Protein AF-A0A9D6ERS8-F1 (afdb_monomer_lite)

Foldseek 3Di:
DDPVVVVVVVVCQLPQALQAEEEAEAPPLCLVVLLVLQVVVVAAEAEQDPPDCSLVVVLVVLVPDDRHHHYYYRYYHCVLVHDPPSLVSCSSRHAYEYSDDDPVVPPPDPPPVRVVVVVSSVVSHPYYDYSVLCVDPPCDSVNVSCVSSVPD

Sequence (152 aa):
MNTYLYQESYKNILENFPHRFTLIGISNSGKSYWARKLEGKGYKYFHLDLEGDGSRSLIQELNKMAEYEKVVIDTTENFLNINSELLSQLQRLTKIILLDIPESIQKGMSYPKLLQKKDAYKKYADITLNYYLLRSKNFSTENFINIISGNF

pLDDT: mean 80.53, std 16.21, range [40.88, 97.94]

Radius of gyration: 16.0 Å; chains: 1; bounding box: 37×37×52 Å

Secondary structure (DSSP, 8-state):
--HHHHHHHHHHHHHS-TTEEEEE-STTSSHHHHHHHHHTTTPEEEEE--STTHHHHHHHHHHHS-TT--EEEEE-TTGGGT-HHHHHHHHHHSEEEEEEPPGGG-TTS-HHHHHHHHHHHHHH-SEEEEHHHHT-TT--HHHHHHHHHT--

Structure (mmCIF, N/CA/C/O backbone):
data_AF-A0A9D6ERS8-F1
#
_entry.id   AF-A0A9D6ERS8-F1
#
loop_
_atom_site.group_PDB
_atom_site.id
_atom_site.type_symbol
_atom_site.label_atom_id
_atom_site.label_alt_id
_atom_site.label_comp_id
_atom_site.label_asym_id
_atom_site.label_entity_id
_atom_site.label_seq_id
_atom_site.pdbx_PDB_ins_code
_atom_site.Cartn_x
_atom_site.Cartn_y
_atom_site.Cartn_z
_atom_site.occupancy
_atom_site.B_iso_or_equiv
_atom_site.auth_seq_id
_atom_site.auth_comp_id
_atom_site.auth_asym_id
_atom_site.auth_atom_id
_atom_site.pdbx_PDB_model_num
ATOM 1 N N . MET A 1 1 ? 5.689 -18.232 33.706 1.00 44.88 1 MET A N 1
ATOM 2 C CA . MET A 1 1 ? 6.017 -17.294 32.610 1.00 44.88 1 MET A CA 1
ATOM 3 C C . MET A 1 1 ? 5.024 -17.575 31.493 1.00 44.88 1 MET A C 1
ATOM 5 O O . MET A 1 1 ? 4.915 -18.719 31.079 1.00 44.88 1 MET A O 1
ATOM 9 N N . ASN A 1 2 ? 4.154 -16.611 31.201 1.00 42.06 2 ASN A N 1
ATOM 10 C CA . ASN A 1 2 ? 2.795 -16.858 30.715 1.00 42.06 2 ASN A CA 1
ATOM 11 C C . ASN A 1 2 ? 2.752 -17.015 29.182 1.00 42.06 2 ASN A C 1
ATOM 13 O O . ASN A 1 2 ? 2.860 -16.033 28.453 1.00 42.06 2 ASN A O 1
ATOM 17 N N . THR A 1 3 ? 2.595 -18.246 28.695 1.00 43.62 3 THR A N 1
ATOM 18 C CA . THR A 1 3 ? 2.484 -18.579 27.263 1.00 43.62 3 THR A CA 1
ATOM 19 C C . THR A 1 3 ? 1.217 -18.018 26.605 1.00 43.62 3 THR A C 1
ATOM 21 O O . THR A 1 3 ? 1.208 -17.824 25.393 1.00 43.62 3 THR A O 1
ATOM 24 N N . TYR A 1 4 ? 0.186 -17.671 27.385 1.00 48.62 4 TYR A N 1
ATOM 25 C CA . TYR A 1 4 ? -1.053 -17.059 26.881 1.00 48.62 4 TYR A CA 1
ATOM 26 C C . TYR A 1 4 ? -0.889 -15.582 26.480 1.00 48.62 4 TYR A C 1
ATOM 28 O O . TYR A 1 4 ? -1.373 -15.184 25.424 1.00 48.62 4 TYR A O 1
ATOM 36 N N . LEU A 1 5 ? -0.115 -14.793 27.239 1.00 49.03 5 LEU A N 1
ATOM 37 C CA . LEU A 1 5 ? 0.197 -13.394 26.883 1.00 49.03 5 LEU A CA 1
ATOM 38 C C . LEU A 1 5 ? 1.028 -13.292 25.594 1.00 49.03 5 LEU A C 1
ATOM 40 O O . LEU A 1 5 ? 0.951 -12.301 24.865 1.00 49.03 5 LEU A O 1
ATOM 44 N N . TYR A 1 6 ? 1.814 -14.331 25.299 1.00 47.66 6 TYR A N 1
ATOM 45 C CA . TYR A 1 6 ? 2.610 -14.395 24.079 1.00 47.66 6 TYR A CA 1
ATOM 46 C C . TYR A 1 6 ? 1.732 -14.630 22.843 1.00 47.66 6 TYR A C 1
ATOM 48 O O . TYR A 1 6 ? 2.029 -14.078 21.801 1.00 47.66 6 TYR A O 1
ATOM 56 N N . GLN A 1 7 ? 0.631 -15.385 22.926 1.00 41.12 7 GLN A N 1
ATOM 57 C CA . GLN A 1 7 ? -0.221 -15.634 21.752 1.00 41.12 7 GLN A CA 1
ATOM 58 C C . GLN A 1 7 ? -1.207 -14.494 21.454 1.00 41.12 7 GLN A C 1
ATOM 60 O O . GLN A 1 7 ? -1.412 -14.172 20.284 1.00 41.12 7 GLN A O 1
ATOM 65 N N . GLU A 1 8 ? -1.771 -13.835 22.472 1.00 48.47 8 GLU A N 1
ATOM 66 C CA . GLU A 1 8 ? -2.661 -12.679 22.262 1.00 48.47 8 GLU A CA 1
ATOM 67 C C . GLU A 1 8 ? -1.943 -11.492 21.610 1.00 48.47 8 GLU A C 1
ATOM 69 O O . GLU A 1 8 ? -2.526 -10.791 20.785 1.00 48.47 8 GLU A O 1
ATOM 74 N N . SER A 1 9 ? -0.665 -11.272 21.923 1.00 49.22 9 SER A N 1
ATOM 75 C CA . SER A 1 9 ? 0.104 -10.162 21.350 1.00 49.22 9 SER A CA 1
ATOM 76 C C . SER A 1 9 ? 0.358 -10.324 19.843 1.00 49.22 9 SER A C 1
ATOM 78 O O . SER A 1 9 ? 0.279 -9.332 19.123 1.00 49.22 9 SER A O 1
ATOM 80 N N . TYR A 1 10 ? 0.562 -11.544 19.326 1.00 46.50 10 TYR A N 1
ATOM 81 C CA . TYR A 1 10 ? 0.677 -11.777 17.873 1.00 46.50 10 TYR A CA 1
ATOM 82 C C . TYR A 1 10 ? -0.670 -11.790 17.148 1.00 46.50 10 TYR A C 1
ATOM 84 O O . TYR A 1 10 ? -0.740 -11.349 16.002 1.00 46.50 10 TYR A O 1
ATOM 92 N N . LYS A 1 11 ? -1.740 -12.259 17.800 1.00 40.88 11 LYS A N 1
ATOM 93 C CA . LYS A 1 11 ? -3.086 -12.248 17.211 1.00 40.88 11 LYS A CA 1
ATOM 94 C C . LYS A 1 11 ? -3.617 -10.819 17.049 1.00 40.88 11 LYS A C 1
ATOM 96 O O . LYS A 1 11 ? -4.102 -10.477 15.980 1.00 40.88 11 LYS A O 1
ATOM 101 N N . ASN A 1 12 ? -3.387 -9.959 18.045 1.00 42.91 12 ASN A N 1
ATOM 102 C CA . ASN A 1 12 ? -3.730 -8.537 17.969 1.00 42.91 12 ASN A CA 1
ATOM 103 C C . ASN A 1 12 ? -2.962 -7.804 16.848 1.00 42.91 12 ASN A C 1
ATOM 105 O O . ASN A 1 12 ? -3.545 -7.008 16.126 1.00 42.91 12 ASN A O 1
ATOM 109 N N . ILE A 1 13 ? -1.677 -8.101 16.613 1.00 46.50 13 ILE A N 1
ATOM 110 C CA . ILE A 1 13 ? -0.898 -7.435 15.544 1.00 46.50 13 ILE A CA 1
ATOM 111 C C . ILE A 1 13 ? -1.436 -7.753 14.135 1.00 46.50 13 ILE A C 1
ATOM 113 O O . ILE A 1 13 ? -1.370 -6.897 13.256 1.00 46.50 13 ILE A O 1
ATOM 117 N N . LEU A 1 14 ? -1.994 -8.949 13.917 1.00 44.31 14 LEU A N 1
ATOM 118 C CA . LEU A 1 14 ? -2.569 -9.348 12.626 1.00 44.31 14 LEU A CA 1
ATOM 119 C C . LEU A 1 14 ? -4.012 -8.853 12.413 1.00 44.31 14 LEU A C 1
ATOM 121 O O . LEU A 1 14 ? -4.477 -8.846 11.273 1.00 44.31 14 LEU A O 1
ATOM 125 N N . GLU A 1 15 ? -4.705 -8.422 13.471 1.00 53.81 15 GLU A N 1
ATOM 126 C CA . GLU A 1 15 ? -6.120 -8.022 13.430 1.00 53.81 15 GLU A CA 1
ATOM 127 C C . GLU A 1 15 ? -6.354 -6.507 13.528 1.00 53.81 15 GLU A C 1
ATOM 129 O O . GLU A 1 15 ? -7.432 -6.053 13.166 1.00 53.81 15 GLU A O 1
ATOM 134 N N . ASN A 1 16 ? -5.361 -5.708 13.933 1.00 53.59 16 ASN A N 1
ATOM 135 C CA . ASN A 1 16 ? -5.618 -4.320 14.336 1.00 53.59 16 ASN A CA 1
ATOM 136 C C . ASN A 1 16 ? -6.103 -3.380 13.218 1.00 53.59 16 ASN A C 1
ATOM 138 O O . ASN A 1 16 ? -6.693 -2.361 13.536 1.00 53.59 16 ASN A O 1
ATOM 142 N N . PHE A 1 17 ? -5.873 -3.655 11.924 1.00 60.00 17 PHE A N 1
ATOM 143 C CA . PHE A 1 17 ? -6.364 -2.785 10.836 1.00 60.00 17 PHE A CA 1
ATOM 144 C C . PHE A 1 17 ? -6.540 -3.538 9.499 1.00 60.00 17 PHE A C 1
ATOM 146 O O . PHE A 1 17 ? -5.808 -3.270 8.538 1.00 60.00 17 PHE A O 1
ATOM 153 N N . PRO A 1 18 ? -7.526 -4.447 9.354 1.00 68.06 18 PRO A N 1
ATOM 154 C CA . PRO A 1 18 ? -7.700 -5.278 8.148 1.00 68.06 18 PRO A CA 1
ATOM 155 C C . PRO A 1 18 ? -8.013 -4.469 6.876 1.00 68.06 18 PRO A C 1
ATOM 157 O O . PRO A 1 18 ? -8.099 -5.013 5.769 1.00 68.06 18 PRO A O 1
ATOM 160 N N . HIS A 1 19 ? -8.225 -3.164 7.028 1.00 84.25 19 HIS A N 1
ATOM 161 C CA . HIS A 1 19 ? -8.656 -2.258 5.979 1.00 84.25 19 HIS A CA 1
ATOM 162 C C . HIS A 1 19 ? -7.707 -1.080 5.748 1.00 84.25 19 HIS A C 1
ATOM 164 O O . HIS A 1 19 ? -8.047 -0.185 4.976 1.00 84.25 19 HIS A O 1
ATOM 170 N N . ARG A 1 20 ? -6.526 -1.064 6.377 1.00 93.56 20 ARG A N 1
ATOM 171 C CA . ARG A 1 20 ? -5.520 -0.021 6.147 1.00 93.56 20 ARG A CA 1
ATOM 172 C C . ARG A 1 20 ? -4.313 -0.608 5.438 1.00 93.56 20 ARG A C 1
ATOM 174 O O . ARG A 1 20 ? -3.650 -1.496 5.967 1.00 93.56 20 ARG A O 1
ATOM 181 N N . PHE A 1 21 ? -4.017 -0.098 4.249 1.00 95.19 21 PHE A N 1
ATOM 182 C CA . PHE A 1 21 ? -2.983 -0.642 3.377 1.00 95.19 21 PHE A CA 1
ATOM 183 C C . PHE A 1 21 ? -1.929 0.401 3.035 1.00 95.19 21 PHE A C 1
ATOM 185 O O . PHE A 1 21 ? -2.268 1.509 2.629 1.00 95.19 21 PHE A O 1
ATOM 192 N N . THR A 1 22 ? -0.658 0.018 3.111 1.00 94.25 22 THR A N 1
ATOM 193 C CA . THR A 1 22 ? 0.449 0.797 2.544 1.00 94.25 22 THR A CA 1
ATOM 194 C C . THR A 1 22 ? 0.953 0.099 1.291 1.00 94.25 22 THR A C 1
ATOM 196 O O . THR A 1 22 ? 1.405 -1.041 1.363 1.00 94.25 22 THR A O 1
ATOM 199 N N . LEU A 1 23 ? 0.894 0.767 0.137 1.00 94.38 23 LEU A N 1
ATOM 200 C CA . LEU A 1 23 ? 1.414 0.230 -1.119 1.00 94.38 23 LEU A CA 1
ATOM 201 C C . LEU A 1 23 ? 2.867 0.659 -1.301 1.00 94.38 23 LEU A C 1
ATOM 203 O O . LEU A 1 23 ? 3.146 1.844 -1.445 1.00 94.38 23 LEU A O 1
ATOM 207 N N . ILE A 1 24 ? 3.777 -0.313 -1.356 1.00 91.25 24 ILE A N 1
ATOM 208 C CA . ILE A 1 24 ? 5.209 -0.101 -1.592 1.00 91.25 24 ILE A CA 1
ATOM 209 C C . ILE A 1 24 ? 5.668 -0.782 -2.884 1.00 91.25 24 ILE A C 1
ATOM 211 O O . ILE A 1 24 ? 5.007 -1.658 -3.447 1.00 91.25 24 ILE A O 1
ATOM 215 N N . GLY A 1 25 ? 6.822 -0.355 -3.385 1.00 87.50 25 GLY A N 1
ATOM 216 C CA . GLY A 1 25 ? 7.427 -0.879 -4.603 1.00 87.50 25 GLY A CA 1
ATOM 217 C C . GLY A 1 25 ? 8.010 0.225 -5.472 1.00 87.50 25 GLY A C 1
ATOM 218 O O . GLY A 1 25 ? 7.783 1.416 -5.261 1.00 87.50 25 GLY A O 1
ATOM 219 N N . ILE A 1 26 ? 8.765 -0.176 -6.482 1.00 86.25 26 ILE A N 1
ATOM 220 C CA . ILE A 1 26 ? 9.447 0.749 -7.392 1.00 86.25 26 ILE A CA 1
ATOM 221 C C . ILE A 1 26 ? 8.469 1.491 -8.318 1.00 86.25 26 ILE A C 1
ATOM 223 O O . ILE A 1 26 ? 7.285 1.143 -8.397 1.00 86.25 26 ILE A O 1
ATOM 227 N N . SER A 1 27 ? 8.931 2.532 -9.016 1.00 83.25 27 SER A N 1
ATOM 228 C CA . SER A 1 27 ? 8.114 3.194 -10.039 1.00 83.25 27 SER A CA 1
ATOM 229 C C . SER A 1 27 ? 7.593 2.200 -11.092 1.00 83.25 27 SER A C 1
ATOM 231 O O . SER A 1 27 ? 8.203 1.165 -11.353 1.00 83.25 27 SER A O 1
ATOM 233 N N . ASN A 1 28 ? 6.425 2.499 -11.672 1.00 85.31 28 ASN A N 1
ATOM 234 C CA . ASN A 1 28 ? 5.703 1.663 -12.645 1.00 85.31 28 ASN A CA 1
ATOM 235 C C . ASN A 1 28 ? 5.128 0.324 -12.113 1.00 85.31 28 ASN A C 1
ATOM 237 O O . ASN A 1 28 ? 4.568 -0.462 -12.884 1.00 85.31 28 ASN A O 1
ATOM 241 N N . SER A 1 29 ? 5.184 0.063 -10.799 1.00 88.50 29 SER A N 1
ATOM 242 C CA . SER A 1 29 ? 4.602 -1.159 -10.208 1.00 88.50 29 SER A CA 1
ATOM 243 C C . SER A 1 29 ? 3.076 -1.128 -10.102 1.00 88.50 29 SER A C 1
ATOM 245 O O . SER A 1 29 ? 2.449 -2.158 -9.874 1.00 88.50 29 SER A O 1
ATOM 247 N N . GLY A 1 30 ? 2.472 0.046 -10.308 1.00 92.25 30 GLY A N 1
ATOM 248 C CA . GLY A 1 30 ? 1.024 0.238 -10.276 1.00 92.25 30 GLY A CA 1
ATOM 249 C C . GLY A 1 30 ? 0.463 0.691 -8.927 1.00 92.25 30 GLY A C 1
ATOM 250 O O . GLY A 1 30 ? -0.748 0.624 -8.759 1.00 92.25 30 GLY A O 1
ATOM 251 N N . LYS A 1 31 ? 1.291 1.172 -7.984 1.00 93.81 31 LYS A N 1
ATOM 252 C CA . LYS A 1 31 ? 0.832 1.645 -6.657 1.00 93.81 31 LYS A CA 1
ATOM 253 C C . LYS A 1 31 ? -0.284 2.680 -6.769 1.00 93.81 31 LYS A C 1
ATOM 255 O O . LYS A 1 31 ? -1.407 2.390 -6.376 1.00 93.81 31 LYS A O 1
ATOM 260 N N . SER A 1 32 ? -0.021 3.805 -7.432 1.00 95.31 32 SER A N 1
ATOM 261 C CA . SER A 1 32 ? -1.016 4.864 -7.619 1.00 95.31 32 SER A CA 1
ATOM 262 C C . SER A 1 32 ? -2.257 4.384 -8.372 1.00 95.31 32 SER A C 1
ATOM 264 O O . SER A 1 32 ? -3.367 4.789 -8.045 1.00 95.31 32 SER A O 1
ATOM 266 N N . TYR A 1 33 ? -2.107 3.467 -9.336 1.00 96.50 33 TYR A N 1
ATOM 267 C CA . TYR A 1 33 ? -3.251 2.860 -10.025 1.00 96.50 33 TYR A CA 1
ATOM 268 C C . TYR A 1 33 ? -4.160 2.106 -9.042 1.00 96.50 33 TYR A C 1
ATOM 270 O O . TYR A 1 33 ? -5.365 2.354 -8.996 1.00 96.50 33 TYR A O 1
ATOM 278 N N . TRP A 1 34 ? -3.590 1.217 -8.228 1.00 97.50 34 TRP A N 1
ATOM 279 C CA . TRP A 1 34 ? -4.354 0.427 -7.263 1.00 97.50 34 TRP A CA 1
ATOM 280 C C . TRP A 1 34 ? -4.873 1.261 -6.095 1.00 97.50 34 TRP A C 1
ATOM 282 O O . TRP A 1 34 ? -5.997 1.038 -5.653 1.00 97.50 34 TRP A O 1
ATOM 292 N N . ALA A 1 35 ? -4.125 2.273 -5.658 1.00 97.44 35 ALA A N 1
ATOM 293 C CA . ALA A 1 35 ? -4.579 3.217 -4.648 1.00 97.44 35 ALA A CA 1
ATOM 294 C C . ALA A 1 35 ? -5.821 3.990 -5.108 1.00 97.44 35 ALA A C 1
ATOM 296 O O . ALA A 1 35 ? -6.794 4.076 -4.366 1.00 97.44 35 ALA A O 1
ATOM 297 N N . ARG A 1 36 ? -5.852 4.454 -6.365 1.00 97.94 36 ARG A N 1
ATOM 298 C CA . ARG A 1 36 ? -7.044 5.095 -6.948 1.00 97.94 36 ARG A CA 1
ATOM 299 C C . ARG A 1 36 ? -8.212 4.126 -7.132 1.00 97.94 36 ARG A C 1
ATOM 301 O O . ARG A 1 36 ? -9.366 4.509 -6.956 1.00 97.94 36 ARG A O 1
ATOM 308 N N . LYS A 1 37 ? -7.948 2.855 -7.452 1.00 97.62 37 LYS A N 1
ATOM 309 C CA . LYS A 1 37 ? -9.001 1.825 -7.482 1.00 97.62 37 LYS A CA 1
ATOM 310 C C . LYS A 1 37 ? -9.603 1.581 -6.097 1.00 97.62 37 LYS A C 1
ATOM 312 O O . LYS A 1 37 ? -10.820 1.457 -6.000 1.00 97.62 37 LYS A O 1
ATOM 317 N N . LEU A 1 38 ? -8.780 1.548 -5.049 1.00 97.19 38 LEU A N 1
ATOM 318 C CA . LEU A 1 38 ? -9.235 1.451 -3.661 1.00 97.19 38 LEU A CA 1
ATOM 319 C C . LEU A 1 38 ? -10.002 2.706 -3.228 1.00 97.19 38 LEU A C 1
ATOM 321 O O . LEU A 1 38 ? -11.062 2.585 -2.620 1.00 97.19 38 LEU A O 1
ATOM 325 N N . GLU A 1 39 ? -9.538 3.897 -3.604 1.00 97.56 39 GLU A N 1
ATOM 326 C CA . GLU A 1 39 ? -10.263 5.153 -3.372 1.00 97.56 39 GLU A CA 1
ATOM 327 C C . GLU A 1 39 ? -11.684 5.093 -3.954 1.00 97.56 39 GLU A C 1
ATOM 329 O O . GLU A 1 39 ? -12.660 5.337 -3.248 1.00 97.56 39 GLU A O 1
ATOM 334 N N . GLY A 1 40 ? -11.828 4.614 -5.196 1.00 96.94 40 GLY A N 1
ATOM 335 C CA . GLY A 1 40 ? -13.133 4.369 -5.823 1.00 96.94 40 GLY A CA 1
ATOM 336 C C . GLY A 1 40 ? -14.007 3.308 -5.130 1.00 96.94 40 GLY A C 1
ATOM 337 O O . GLY A 1 40 ? -15.185 3.180 -5.456 1.00 96.94 40 GLY A O 1
ATOM 338 N N . LYS A 1 41 ? -13.459 2.544 -4.177 1.00 95.75 41 LYS A N 1
ATOM 339 C CA . LYS A 1 41 ? -14.174 1.585 -3.315 1.00 95.75 41 LYS A CA 1
ATOM 340 C C . LYS A 1 41 ? -14.391 2.103 -1.887 1.00 95.75 41 LYS A C 1
ATOM 342 O O . LYS A 1 41 ? -14.777 1.329 -1.009 1.00 95.75 41 LYS A O 1
ATOM 347 N N . GLY A 1 42 ? -14.167 3.398 -1.660 1.00 95.06 42 GLY A N 1
ATOM 348 C CA . GLY A 1 42 ? -14.408 4.070 -0.385 1.00 95.06 42 GLY A CA 1
ATOM 349 C C . GLY A 1 42 ? -13.227 4.038 0.582 1.00 95.06 42 GLY A C 1
ATOM 350 O O . GLY A 1 42 ? -13.427 4.262 1.770 1.00 95.06 42 GLY A O 1
ATOM 351 N N . TYR A 1 43 ? -12.013 3.741 0.109 1.00 96.75 43 TYR A N 1
ATOM 352 C CA . TYR A 1 43 ? -10.808 3.919 0.920 1.00 96.75 43 TYR A CA 1
ATOM 353 C C . TYR A 1 43 ? -10.405 5.392 0.931 1.00 96.75 43 TYR A C 1
ATOM 355 O O . TYR A 1 43 ? -10.357 6.041 -0.111 1.00 96.75 43 TYR A O 1
ATOM 363 N N . LYS A 1 44 ? -10.039 5.916 2.098 1.00 96.56 44 LYS A N 1
ATOM 364 C CA . LYS A 1 44 ? -9.382 7.213 2.205 1.00 96.56 44 LYS A CA 1
ATOM 365 C C . LYS A 1 44 ? -7.973 7.112 1.620 1.00 96.56 44 LYS A C 1
ATOM 367 O O . LYS A 1 44 ? -7.172 6.290 2.066 1.00 96.56 44 LYS A O 1
ATOM 372 N N . TYR A 1 45 ? -7.693 7.930 0.611 1.00 96.06 45 TYR A N 1
ATOM 373 C CA . TYR A 1 45 ? -6.414 7.958 -0.092 1.00 96.06 45 TYR A CA 1
ATOM 374 C C . TYR A 1 45 ? -5.444 8.949 0.557 1.00 96.06 45 TYR A C 1
ATOM 376 O O . TYR A 1 45 ? -5.775 10.122 0.734 1.00 96.06 45 TYR A O 1
ATOM 384 N N . PHE A 1 46 ? -4.228 8.488 0.842 1.00 93.81 46 PHE A N 1
ATOM 385 C CA . PHE A 1 46 ? -3.101 9.323 1.244 1.00 93.81 46 PHE A CA 1
ATOM 386 C C . PHE A 1 46 ? -1.952 9.147 0.268 1.00 93.81 46 PHE A C 1
ATOM 388 O O . PHE A 1 46 ? -1.502 8.028 0.031 1.00 93.81 46 PHE A O 1
ATOM 395 N N . HIS A 1 47 ? -1.443 10.256 -0.258 1.00 91.06 47 HIS A N 1
ATOM 396 C CA . HIS A 1 47 ? -0.162 10.256 -0.945 1.00 91.06 47 HIS A CA 1
ATOM 397 C C . HIS A 1 47 ? 0.931 10.563 0.073 1.00 91.06 47 HIS A C 1
ATOM 399 O O . HIS A 1 47 ? 0.908 11.623 0.697 1.00 91.06 47 HIS A O 1
ATOM 405 N N . LEU A 1 48 ? 1.865 9.634 0.259 1.00 86.75 48 LEU A N 1
ATOM 406 C CA . LEU A 1 48 ? 2.989 9.839 1.158 1.00 86.75 48 LEU A CA 1
ATOM 407 C C . LEU A 1 48 ? 4.151 10.460 0.393 1.00 86.75 48 LEU A C 1
ATOM 409 O O . LEU A 1 48 ? 4.959 9.757 -0.224 1.00 86.75 48 LEU A O 1
ATOM 413 N N . ASP A 1 49 ? 4.222 11.782 0.482 1.00 74.88 49 ASP A N 1
ATOM 414 C CA . ASP A 1 49 ? 5.418 12.532 0.138 1.00 74.88 49 ASP A CA 1
ATOM 415 C C . ASP A 1 49 ? 6.368 12.556 1.344 1.00 74.88 49 ASP A C 1
ATOM 417 O O . ASP A 1 49 ? 5.950 12.744 2.489 1.00 74.88 49 ASP A O 1
ATOM 421 N N . LEU A 1 50 ? 7.646 12.288 1.090 1.00 68.94 50 LEU A N 1
ATOM 422 C CA . LEU A 1 50 ? 8.678 12.267 2.125 1.00 68.94 50 LEU A CA 1
ATOM 423 C C . LEU A 1 50 ? 9.401 13.602 2.279 1.00 68.94 50 LEU A C 1
ATOM 425 O O . LEU A 1 50 ? 10.263 13.725 3.150 1.00 68.94 50 LEU A O 1
ATOM 429 N N . GLU A 1 51 ? 9.069 14.591 1.457 1.00 67.69 51 GLU A N 1
ATOM 430 C CA . GLU A 1 51 ? 9.548 15.948 1.663 1.00 67.69 51 GLU A CA 1
ATOM 431 C C . GLU A 1 51 ? 8.832 16.602 2.862 1.00 67.69 51 GLU A C 1
ATOM 433 O O . GLU A 1 51 ? 7.619 16.488 3.044 1.00 67.69 51 GLU A O 1
ATOM 438 N N . GLY A 1 52 ? 9.598 17.284 3.719 1.00 70.81 52 GLY A N 1
ATOM 439 C CA . GLY A 1 52 ? 9.058 18.030 4.860 1.00 70.81 52 GLY A CA 1
ATOM 440 C C . GLY A 1 52 ? 8.566 17.163 6.028 1.00 70.81 52 GLY A C 1
ATOM 441 O O . GLY A 1 52 ? 9.235 16.228 6.466 1.00 70.81 52 GLY A O 1
ATOM 442 N N . ASP A 1 53 ? 7.420 17.529 6.604 1.00 73.69 53 ASP A N 1
ATOM 443 C CA . ASP A 1 53 ? 6.814 16.897 7.783 1.00 73.69 53 ASP A CA 1
ATOM 444 C C . ASP A 1 53 ? 5.726 15.860 7.440 1.00 73.69 53 ASP A C 1
ATOM 446 O O . ASP A 1 53 ? 5.097 15.305 8.349 1.00 73.69 53 ASP A O 1
ATOM 450 N N . GLY A 1 54 ? 5.544 15.547 6.151 1.00 75.62 54 GLY A N 1
ATOM 451 C CA . GLY A 1 54 ? 4.455 14.712 5.637 1.00 75.62 54 GLY A CA 1
ATOM 452 C C . GLY A 1 54 ? 4.320 13.359 6.337 1.00 75.62 54 GLY A C 1
ATOM 453 O O . GLY A 1 54 ? 3.211 12.927 6.658 1.00 75.62 54 GLY A O 1
ATOM 454 N N . SER A 1 55 ? 5.440 12.718 6.690 1.00 78.06 55 SER A N 1
ATOM 455 C CA . SER A 1 55 ? 5.410 11.448 7.420 1.00 78.06 55 SER A CA 1
ATOM 456 C C . SER A 1 55 ? 4.856 11.579 8.840 1.00 78.06 55 SER A C 1
ATOM 458 O O . SER A 1 55 ? 4.124 10.702 9.293 1.00 78.06 55 SER A O 1
ATOM 460 N N . ARG A 1 56 ? 5.182 12.662 9.559 1.00 80.88 56 ARG A N 1
ATOM 461 C CA . ARG A 1 56 ? 4.671 12.891 10.921 1.00 80.88 56 ARG A CA 1
ATOM 462 C C . ARG A 1 56 ? 3.178 13.185 10.883 1.00 80.88 56 ARG A C 1
ATOM 464 O O . ARG A 1 56 ? 2.440 12.623 11.689 1.00 80.88 56 ARG A O 1
ATOM 471 N N . SER A 1 57 ? 2.748 14.014 9.935 1.00 85.81 57 SER A N 1
ATOM 472 C CA . SER A 1 57 ? 1.341 14.365 9.737 1.00 85.81 57 SER A CA 1
ATOM 473 C C . SER A 1 57 ? 0.500 13.127 9.420 1.00 85.81 57 SER A C 1
ATOM 475 O O . SER A 1 57 ? -0.491 12.881 10.105 1.00 85.81 57 SER A O 1
ATOM 477 N N . LEU A 1 58 ? 0.958 12.268 8.501 1.00 89.19 58 LEU A N 1
ATOM 478 C CA . LEU A 1 58 ? 0.283 11.007 8.179 1.00 89.19 58 LEU A CA 1
ATOM 479 C C . LEU A 1 58 ? 0.128 10.102 9.408 1.00 89.19 58 LEU A C 1
ATOM 481 O O . LEU A 1 58 ? -0.963 9.616 9.692 1.00 89.19 58 LEU A O 1
ATOM 485 N N . ILE A 1 59 ? 1.203 9.879 10.167 1.00 89.69 59 ILE A N 1
ATOM 486 C CA . ILE A 1 59 ? 1.153 9.002 11.345 1.00 89.69 59 ILE A CA 1
ATOM 487 C C . ILE A 1 59 ? 0.210 9.564 12.414 1.00 89.69 59 ILE A C 1
ATOM 489 O O . ILE A 1 59 ? -0.557 8.812 13.019 1.00 89.69 59 ILE A O 1
ATOM 493 N N . GLN A 1 60 ? 0.217 10.878 12.646 1.00 90.31 60 GLN A N 1
ATOM 494 C CA . GLN A 1 60 ? -0.727 11.508 13.571 1.00 90.31 60 GLN A CA 1
ATOM 495 C C . GLN A 1 60 ? -2.176 11.358 13.106 1.00 90.31 60 GLN A C 1
ATOM 497 O O . GLN A 1 60 ? -3.056 11.124 13.932 1.00 90.31 60 GLN A O 1
ATOM 502 N N . GLU A 1 61 ? -2.436 11.482 11.808 1.00 91.75 61 GLU A N 1
ATOM 503 C CA . GLU A 1 61 ? -3.767 11.277 11.244 1.00 91.75 61 GLU A CA 1
ATOM 504 C C . GLU A 1 61 ? -4.233 9.827 11.398 1.00 91.75 61 GLU A C 1
ATOM 506 O O . GLU A 1 61 ? -5.335 9.600 11.894 1.00 91.75 61 GLU A O 1
ATOM 511 N N . LEU A 1 62 ? -3.392 8.843 11.066 1.00 90.69 62 LEU A N 1
ATOM 512 C CA . LEU A 1 62 ? -3.723 7.419 11.210 1.00 90.69 62 LEU A CA 1
ATOM 513 C C . LEU A 1 62 ? -4.053 7.035 12.659 1.00 90.69 62 LEU A C 1
ATOM 515 O O . LEU A 1 62 ? -4.972 6.248 12.888 1.00 90.69 62 LEU A O 1
ATOM 519 N N . ASN A 1 63 ? -3.339 7.605 13.634 1.00 90.25 63 ASN A N 1
ATOM 520 C CA . ASN A 1 63 ? -3.591 7.365 15.059 1.00 90.25 63 ASN A CA 1
ATOM 521 C C . ASN A 1 63 ? -4.901 7.992 15.563 1.00 90.25 63 ASN A C 1
ATOM 523 O O . ASN A 1 63 ? -5.428 7.563 16.584 1.00 90.25 63 ASN A O 1
ATOM 527 N N . LYS A 1 64 ? -5.430 9.010 14.873 1.00 91.06 64 LYS A N 1
ATOM 528 C CA . LYS A 1 64 ? -6.716 9.646 15.212 1.00 91.06 64 LYS A CA 1
ATOM 529 C C . LYS A 1 64 ? -7.911 8.950 14.559 1.00 91.06 64 LYS A C 1
ATOM 531 O O . LYS A 1 64 ? -9.044 9.184 14.969 1.00 91.06 64 LYS A O 1
ATOM 536 N N . MET A 1 65 ? -7.681 8.148 13.521 1.00 89.44 65 MET A N 1
ATOM 537 C CA . MET A 1 65 ? -8.744 7.464 12.787 1.00 89.44 65 MET A CA 1
ATOM 538 C C . MET A 1 65 ? -9.267 6.255 13.553 1.00 89.44 65 MET A C 1
ATOM 540 O O . MET A 1 65 ? -8.491 5.497 14.137 1.00 89.44 65 MET A O 1
ATOM 544 N N . ALA A 1 66 ? -10.576 6.024 13.453 1.00 84.88 66 ALA A N 1
ATOM 545 C CA . ALA A 1 66 ? -11.206 4.829 13.990 1.00 84.88 66 ALA A CA 1
ATOM 546 C C . ALA A 1 66 ? -10.682 3.566 13.294 1.00 84.88 66 ALA A C 1
ATOM 548 O O . ALA A 1 66 ? -10.393 3.572 12.098 1.00 84.88 66 ALA A O 1
ATOM 549 N N . GLU A 1 67 ? -10.554 2.474 14.037 1.00 79.00 67 GLU A N 1
ATOM 550 C CA . GLU A 1 67 ? -9.899 1.234 13.599 1.00 79.00 67 GLU A CA 1
ATOM 551 C C . GLU A 1 67 ? -10.448 0.661 12.281 1.00 79.00 67 GLU A C 1
ATOM 553 O O . GLU A 1 67 ? -9.691 0.228 11.415 1.00 79.00 67 GLU A O 1
ATOM 558 N N . TYR A 1 68 ? -11.762 0.771 12.082 1.00 81.81 68 TYR A N 1
ATOM 559 C CA . TYR A 1 68 ? -12.480 0.280 10.905 1.00 81.81 68 TYR A CA 1
ATOM 560 C C . TYR A 1 68 ? -12.327 1.151 9.646 1.00 81.81 68 TYR A C 1
ATOM 562 O O . TYR A 1 68 ? -12.815 0.769 8.580 1.00 81.81 68 TYR A O 1
ATOM 570 N N . GLU A 1 69 ? -11.694 2.323 9.750 1.00 89.56 69 GLU A N 1
ATOM 571 C CA . GLU A 1 69 ? -11.499 3.225 8.615 1.00 89.56 69 GLU A CA 1
ATOM 572 C C . GLU A 1 69 ? -10.691 2.545 7.508 1.00 89.56 69 GLU A C 1
ATOM 574 O O . GLU A 1 69 ? -9.591 2.024 7.729 1.00 89.56 69 GLU A O 1
ATOM 579 N N . LYS A 1 70 ? -11.243 2.577 6.292 1.00 94.44 70 LYS A N 1
ATOM 580 C CA . LYS A 1 70 ? -10.596 2.041 5.096 1.00 94.44 70 LYS A CA 1
ATOM 581 C C . LYS A 1 70 ? -9.569 3.049 4.616 1.00 94.44 70 LYS A C 1
ATOM 583 O O . LYS A 1 70 ? -9.933 4.152 4.222 1.00 94.44 70 LYS A O 1
ATOM 588 N N . VAL A 1 71 ? -8.295 2.679 4.610 1.00 95.88 71 VAL A N 1
ATOM 589 C CA . VAL A 1 71 ? -7.205 3.592 4.248 1.00 95.88 71 VAL A CA 1
ATOM 590 C C . VAL A 1 71 ? -6.289 2.951 3.221 1.00 95.88 71 VAL A C 1
ATOM 592 O O . VAL A 1 71 ? -5.948 1.775 3.326 1.00 95.88 71 VAL A O 1
ATOM 595 N N . VAL A 1 72 ? -5.865 3.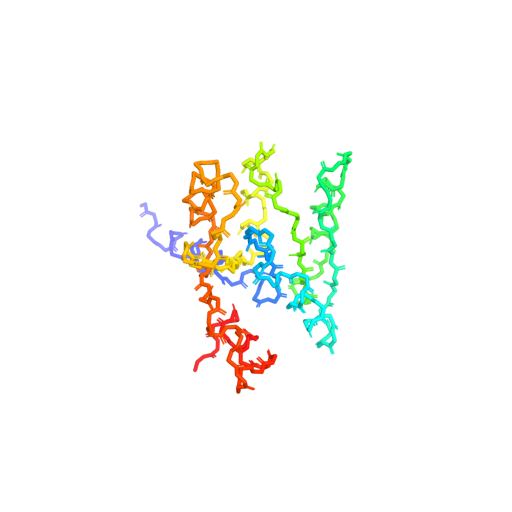733 2.233 1.00 97.25 72 VAL A N 1
ATOM 596 C CA . VAL A 1 72 ? -4.772 3.365 1.339 1.00 97.25 72 VAL A CA 1
ATOM 597 C C . VAL A 1 72 ? -3.722 4.467 1.309 1.00 97.25 72 VAL A C 1
ATOM 599 O O . VAL A 1 72 ? -4.029 5.634 1.078 1.00 97.25 72 VAL A O 1
ATOM 602 N N . ILE A 1 73 ? -2.474 4.076 1.537 1.00 95.00 73 ILE A N 1
ATOM 603 C CA . ILE A 1 73 ? -1.303 4.944 1.511 1.00 95.00 73 ILE A CA 1
ATOM 604 C C . ILE A 1 73 ? -0.504 4.592 0.256 1.00 95.00 73 ILE A C 1
ATOM 606 O O . ILE A 1 73 ? -0.006 3.474 0.117 1.00 95.00 73 ILE A O 1
ATOM 610 N N . ASP A 1 74 ? -0.412 5.538 -0.672 1.00 94.00 74 ASP A N 1
ATOM 611 C CA . ASP A 1 74 ? 0.390 5.451 -1.890 1.00 94.00 74 ASP A CA 1
ATOM 612 C C . ASP A 1 74 ? 1.756 6.093 -1.648 1.00 94.00 74 ASP A C 1
ATOM 614 O O . ASP A 1 74 ? 1.845 7.302 -1.424 1.00 94.00 74 ASP A O 1
ATOM 618 N N . THR A 1 75 ? 2.824 5.292 -1.668 1.00 89.50 75 THR A N 1
ATOM 619 C CA . THR A 1 75 ? 4.181 5.785 -1.399 1.00 89.50 75 THR A CA 1
ATOM 620 C C . THR A 1 75 ? 4.940 6.118 -2.681 1.00 89.50 75 THR A C 1
ATOM 622 O O . THR A 1 75 ? 4.785 5.471 -3.720 1.00 89.50 75 THR A O 1
ATOM 625 N N . THR A 1 76 ? 5.874 7.064 -2.595 1.00 84.62 76 THR A N 1
ATOM 626 C CA . THR A 1 76 ? 6.875 7.287 -3.651 1.00 84.62 76 THR A CA 1
ATOM 627 C C . THR A 1 76 ? 7.962 6.198 -3.645 1.00 84.62 76 THR A C 1
ATOM 629 O O . THR A 1 76 ? 8.082 5.402 -2.713 1.00 84.62 76 THR A O 1
ATOM 632 N N . GLU A 1 77 ? 8.775 6.115 -4.704 1.00 74.31 77 GLU A N 1
ATOM 633 C CA . GLU A 1 77 ? 9.833 5.091 -4.822 1.00 74.31 77 GLU A CA 1
ATOM 634 C C . GLU A 1 77 ? 11.068 5.342 -3.939 1.00 74.31 77 GLU A C 1
ATOM 636 O O . GLU A 1 77 ? 11.858 4.423 -3.690 1.00 74.31 77 GLU A O 1
ATOM 641 N N . ASN A 1 78 ? 11.241 6.579 -3.463 1.00 69.94 78 ASN A N 1
ATOM 642 C CA . ASN A 1 78 ? 12.320 6.964 -2.552 1.00 69.94 78 ASN A CA 1
ATOM 643 C C . ASN A 1 78 ? 11.995 6.650 -1.089 1.00 69.94 78 ASN A C 1
ATOM 645 O O . ASN A 1 78 ? 12.832 6.879 -0.220 1.00 69.94 78 ASN A O 1
ATOM 649 N N . PHE A 1 79 ? 10.834 6.039 -0.839 1.00 68.25 79 PHE A N 1
ATOM 650 C CA . PHE A 1 79 ? 10.334 5.717 0.487 1.00 68.25 79 PHE A CA 1
ATOM 651 C C . PHE A 1 79 ? 11.327 4.951 1.376 1.00 68.25 79 PHE A C 1
ATOM 653 O O . PHE A 1 79 ? 11.550 5.311 2.530 1.00 68.25 79 PHE A O 1
ATOM 660 N N . LEU A 1 80 ? 12.002 3.939 0.824 1.00 59.88 80 LEU A N 1
ATOM 661 C CA . LEU A 1 80 ? 12.961 3.132 1.591 1.00 59.88 80 LEU A CA 1
ATOM 662 C C . LEU A 1 80 ? 14.245 3.847 1.973 1.00 59.88 80 LEU A C 1
ATOM 664 O O . LEU A 1 80 ? 14.892 3.440 2.933 1.00 59.88 80 LEU A O 1
ATOM 668 N N . ASN A 1 81 ? 14.662 4.848 1.198 1.00 60.69 81 ASN A N 1
ATOM 669 C CA . ASN A 1 81 ? 15.966 5.469 1.411 1.00 60.69 81 ASN A CA 1
ATOM 670 C C . ASN A 1 81 ? 15.996 6.305 2.697 1.00 60.69 81 ASN A C 1
ATOM 672 O O . ASN A 1 81 ? 17.071 6.731 3.105 1.00 60.69 81 ASN A O 1
ATOM 676 N N . ILE A 1 82 ? 14.834 6.586 3.293 1.00 57.41 82 ILE A N 1
ATOM 677 C CA . ILE A 1 82 ? 14.683 7.768 4.134 1.00 57.41 82 ILE A CA 1
ATOM 678 C C . ILE A 1 82 ? 14.329 7.421 5.580 1.00 57.41 82 ILE A C 1
ATOM 680 O O . ILE A 1 82 ? 14.754 8.163 6.462 1.00 57.41 82 ILE A O 1
ATOM 684 N N . ASN A 1 83 ? 13.604 6.331 5.887 1.00 68.44 83 ASN A N 1
ATOM 685 C CA . ASN A 1 83 ? 13.206 6.134 7.284 1.00 68.44 83 ASN A CA 1
ATOM 686 C C . ASN A 1 83 ? 12.735 4.713 7.679 1.00 68.44 83 ASN A C 1
ATOM 688 O O . ASN A 1 83 ? 11.560 4.367 7.544 1.00 68.44 83 ASN A O 1
ATOM 692 N N . SER A 1 84 ? 13.626 3.901 8.262 1.00 76.31 84 SER A N 1
ATOM 693 C CA . SER A 1 84 ? 13.261 2.602 8.858 1.00 76.31 84 SER A CA 1
ATOM 694 C C . SER A 1 84 ? 12.285 2.721 10.036 1.00 76.31 84 SER A C 1
ATOM 696 O O . SER A 1 84 ? 11.549 1.775 10.317 1.00 76.31 84 SER A O 1
ATOM 698 N N . GLU A 1 85 ? 12.266 3.863 10.726 1.00 82.75 85 GLU A N 1
ATOM 699 C CA . GLU A 1 85 ? 11.319 4.142 11.807 1.00 82.75 85 GLU A CA 1
ATOM 700 C C . GLU A 1 85 ? 9.900 4.297 11.255 1.00 82.75 85 GLU A C 1
ATOM 702 O O . GLU A 1 85 ? 8.984 3.644 11.742 1.00 82.75 85 GLU A O 1
ATOM 707 N N . LEU A 1 86 ? 9.728 5.079 10.186 1.00 83.94 86 LEU A N 1
ATOM 708 C CA . LEU A 1 86 ? 8.434 5.266 9.525 1.00 83.94 86 LEU A CA 1
ATOM 709 C C . LEU A 1 86 ? 7.869 3.947 9.000 1.00 83.94 86 LEU A C 1
ATOM 711 O O . LEU A 1 86 ? 6.697 3.660 9.209 1.00 83.94 86 LEU A O 1
ATOM 715 N N . LEU A 1 87 ? 8.705 3.116 8.372 1.00 83.94 87 LEU A N 1
ATOM 716 C CA . LEU A 1 87 ? 8.314 1.764 7.965 1.00 83.94 87 LEU A CA 1
ATOM 717 C C . LEU A 1 87 ? 7.840 0.934 9.157 1.00 83.94 87 LEU A C 1
ATOM 719 O O . LEU A 1 87 ? 6.783 0.318 9.088 1.00 83.94 87 LEU A O 1
ATOM 723 N N . SER A 1 88 ? 8.578 0.970 10.268 1.00 84.25 88 SER A N 1
ATOM 724 C CA . SER A 1 88 ? 8.203 0.251 11.490 1.00 84.25 88 SER A CA 1
ATOM 725 C C . SER A 1 88 ? 6.888 0.768 12.086 1.00 84.25 88 SER A C 1
ATOM 727 O O . SER A 1 88 ? 6.105 -0.010 12.623 1.00 84.25 88 SER A O 1
ATOM 729 N N . GLN A 1 89 ? 6.625 2.074 11.994 1.00 88.00 89 GLN A N 1
ATOM 730 C CA . GLN A 1 89 ? 5.357 2.670 12.416 1.00 88.00 89 GLN A CA 1
ATOM 731 C C . GLN A 1 89 ? 4.212 2.259 11.479 1.00 88.00 89 GLN A C 1
ATOM 733 O O . GLN A 1 89 ? 3.163 1.836 11.959 1.00 88.00 89 GLN A O 1
ATOM 738 N N . LEU A 1 90 ? 4.415 2.298 10.157 1.00 89.00 90 LEU A N 1
ATOM 739 C CA . LEU A 1 90 ? 3.416 1.855 9.182 1.00 89.00 90 LEU A CA 1
ATOM 740 C C . LEU A 1 90 ? 3.111 0.361 9.299 1.00 89.00 90 LEU A C 1
ATOM 742 O O . LEU A 1 90 ? 1.945 0.006 9.191 1.00 89.00 90 LEU A O 1
ATOM 746 N N . GLN A 1 91 ? 4.095 -0.493 9.592 1.00 87.62 91 GLN A N 1
ATOM 747 C CA . GLN A 1 91 ? 3.865 -1.923 9.856 1.00 87.62 91 GLN A CA 1
ATOM 748 C C . GLN A 1 91 ? 2.954 -2.170 11.063 1.00 87.62 91 GLN A C 1
ATOM 750 O O . GLN A 1 91 ? 2.276 -3.187 11.127 1.00 87.62 91 GLN A O 1
ATOM 755 N N . ARG A 1 92 ? 2.936 -1.258 12.043 1.00 87.19 92 ARG A N 1
ATOM 756 C CA . ARG A 1 92 ? 2.044 -1.358 13.211 1.00 87.19 92 ARG A CA 1
ATOM 757 C C . ARG A 1 92 ? 0.639 -0.827 12.936 1.00 87.19 92 ARG A C 1
ATOM 759 O O . ARG A 1 92 ? -0.287 -1.189 13.651 1.00 87.19 92 ARG A O 1
ATOM 766 N N . LEU A 1 93 ? 0.495 0.071 11.961 1.00 90.56 93 LEU A N 1
ATOM 767 C CA . LEU A 1 93 ? -0.743 0.817 11.696 1.00 90.56 93 LEU A CA 1
ATOM 768 C C . LEU A 1 93 ? -1.466 0.374 10.421 1.00 90.56 93 LEU A C 1
ATOM 770 O O . LEU A 1 93 ? -2.611 0.762 10.193 1.00 90.56 93 LEU A O 1
ATOM 774 N N . THR A 1 94 ? -0.788 -0.375 9.558 1.00 92.19 94 THR A N 1
ATOM 775 C CA . THR A 1 94 ? -1.265 -0.779 8.238 1.00 92.19 94 THR A CA 1
ATOM 776 C C . THR A 1 94 ? -0.647 -2.109 7.842 1.00 92.19 94 THR A C 1
ATOM 778 O O . THR A 1 94 ? 0.449 -2.449 8.281 1.00 92.19 94 THR A O 1
ATOM 781 N N . LYS A 1 95 ? -1.306 -2.804 6.921 1.00 92.25 95 LYS A N 1
ATOM 782 C CA . LYS A 1 95 ? -0.724 -3.936 6.211 1.00 92.25 95 LYS A CA 1
ATOM 783 C C . LYS A 1 95 ? 0.064 -3.437 4.999 1.00 92.25 95 LYS A C 1
ATOM 785 O O . LYS A 1 95 ? -0.476 -2.734 4.139 1.00 92.25 95 LYS A O 1
ATOM 790 N N . ILE A 1 96 ? 1.340 -3.787 4.921 1.00 91.94 96 ILE A N 1
ATOM 791 C CA . ILE A 1 96 ? 2.257 -3.360 3.867 1.00 91.94 96 ILE A CA 1
ATOM 792 C C . ILE A 1 96 ? 2.195 -4.332 2.684 1.00 91.94 96 ILE A C 1
ATOM 794 O O . ILE A 1 96 ? 2.493 -5.521 2.802 1.00 91.94 96 ILE A O 1
ATOM 798 N N . ILE A 1 97 ? 1.850 -3.802 1.510 1.00 93.81 97 ILE A N 1
ATOM 799 C CA . ILE A 1 97 ? 1.685 -4.549 0.263 1.00 93.81 97 ILE A CA 1
ATOM 800 C C . ILE A 1 97 ? 2.781 -4.142 -0.723 1.00 93.81 97 ILE A C 1
ATOM 802 O O . ILE A 1 97 ? 2.805 -3.015 -1.222 1.00 93.81 97 ILE A O 1
ATOM 806 N N . LEU A 1 98 ? 3.672 -5.075 -1.048 1.00 92.75 98 LEU A N 1
ATOM 807 C CA . LEU A 1 98 ? 4.680 -4.905 -2.088 1.00 92.75 98 LEU A CA 1
ATOM 808 C C . LEU A 1 98 ? 4.121 -5.281 -3.456 1.00 92.75 98 LEU A C 1
ATOM 810 O O . LEU A 1 98 ? 3.780 -6.434 -3.701 1.00 92.75 98 LEU A O 1
ATOM 814 N N . LEU A 1 99 ? 4.089 -4.319 -4.377 1.00 93.06 99 LEU A N 1
ATOM 815 C CA . LEU A 1 99 ? 3.815 -4.583 -5.789 1.00 93.06 99 LEU A CA 1
ATOM 816 C C . LEU A 1 99 ? 5.140 -4.873 -6.499 1.00 93.06 99 LEU A C 1
ATOM 818 O O . LEU A 1 99 ? 5.888 -3.953 -6.847 1.00 93.06 99 LEU A O 1
ATOM 822 N N . ASP A 1 100 ? 5.454 -6.158 -6.662 1.00 90.50 100 ASP A N 1
ATOM 823 C CA . ASP A 1 100 ? 6.756 -6.598 -7.148 1.00 90.50 100 ASP A CA 1
ATOM 824 C C . ASP A 1 100 ? 6.831 -6.612 -8.672 1.00 90.50 100 ASP A C 1
ATOM 826 O O . ASP A 1 100 ? 6.047 -7.293 -9.336 1.00 90.50 100 ASP A O 1
ATOM 830 N N . ILE A 1 101 ? 7.829 -5.911 -9.218 1.00 86.62 101 ILE A N 1
ATOM 831 C CA . ILE A 1 101 ? 8.135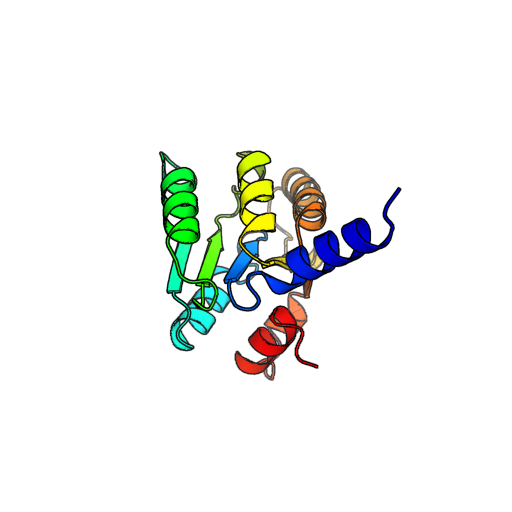 -5.924 -10.647 1.00 86.62 101 ILE A CA 1
ATOM 832 C C . ILE A 1 101 ? 9.276 -6.914 -10.926 1.00 86.62 101 ILE A C 1
ATOM 834 O O . ILE A 1 101 ? 10.360 -6.793 -10.340 1.00 86.62 101 ILE A O 1
ATOM 838 N N . PRO A 1 102 ? 9.086 -7.854 -11.867 1.00 84.75 102 PRO A N 1
ATOM 839 C CA . PRO A 1 102 ? 10.151 -8.695 -12.383 1.00 84.75 102 PRO A CA 1
ATOM 840 C C . PRO A 1 102 ? 11.286 -7.871 -12.989 1.00 84.75 102 PRO A C 1
ATOM 842 O O . PRO A 1 102 ? 11.074 -6.871 -13.674 1.00 84.75 102 PRO A O 1
ATOM 845 N N . GLU A 1 103 ? 12.502 -8.360 -12.805 1.00 79.38 103 GLU A N 1
ATOM 846 C CA . GLU A 1 103 ? 13.726 -7.802 -13.380 1.00 79.38 103 GLU A CA 1
ATOM 847 C C . GLU A 1 103 ? 13.650 -7.616 -14.901 1.00 79.38 103 GLU A C 1
ATOM 849 O O . GLU A 1 103 ? 14.088 -6.599 -15.441 1.00 79.38 103 GLU A O 1
ATOM 854 N N . SER A 1 104 ? 12.999 -8.555 -15.593 1.00 79.31 104 SER A N 1
ATOM 855 C CA . SER A 1 104 ? 12.821 -8.536 -17.046 1.00 79.31 104 SER A CA 1
ATOM 856 C C . SER A 1 104 ? 12.085 -7.300 -17.571 1.00 79.31 104 SER A C 1
ATOM 858 O O . SER A 1 104 ? 12.288 -6.932 -18.726 1.00 79.31 104 SER A O 1
ATOM 860 N N . ILE A 1 105 ? 11.246 -6.666 -16.744 1.00 78.88 105 ILE A N 1
ATOM 861 C CA . ILE A 1 105 ? 10.442 -5.489 -17.104 1.00 78.88 105 ILE A CA 1
ATOM 862 C C . ILE A 1 105 ? 11.212 -4.178 -16.883 1.00 78.88 105 ILE A C 1
ATOM 864 O O . ILE A 1 105 ? 10.873 -3.160 -17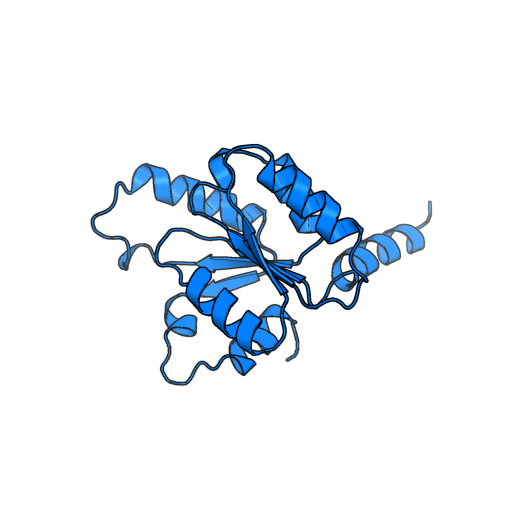.477 1.00 78.88 105 ILE A O 1
ATOM 868 N N . GLN A 1 106 ? 12.276 -4.186 -16.077 1.00 71.38 106 GLN A N 1
ATOM 869 C CA . GLN A 1 106 ? 13.026 -2.979 -15.699 1.00 71.38 106 GLN A CA 1
ATOM 870 C C . GLN A 1 106 ? 14.234 -2.684 -16.607 1.00 71.38 106 GLN A C 1
ATOM 872 O O . GLN A 1 106 ? 15.073 -1.842 -16.276 1.00 71.38 106 GLN A O 1
ATOM 877 N N . LYS A 1 107 ? 14.352 -3.370 -17.754 1.00 61.84 107 LYS A N 1
ATOM 878 C CA . LYS A 1 107 ? 15.469 -3.186 -18.695 1.00 61.84 107 LYS A CA 1
ATOM 879 C C . LYS A 1 107 ? 15.525 -1.730 -19.180 1.00 61.84 107 LYS A C 1
ATOM 881 O O . LYS A 1 107 ? 14.612 -1.273 -19.859 1.00 61.84 107 LYS A O 1
ATOM 886 N N . GLY A 1 108 ? 16.603 -1.020 -18.833 1.00 58.97 108 GLY A N 1
ATOM 887 C CA . GLY A 1 108 ? 16.858 0.371 -19.241 1.00 58.97 108 GLY A CA 1
ATOM 888 C C . GLY A 1 108 ? 17.010 1.386 -18.099 1.00 58.97 108 GLY A C 1
ATOM 889 O O . GLY A 1 108 ? 17.396 2.520 -18.361 1.00 58.97 108 GLY A O 1
ATOM 890 N N . MET A 1 109 ? 16.762 1.007 -16.839 1.00 54.97 109 MET A N 1
ATOM 891 C CA . MET A 1 109 ? 17.025 1.855 -15.662 1.00 54.97 109 MET A CA 1
ATOM 892 C C . MET A 1 109 ? 18.323 1.441 -14.948 1.00 54.97 109 MET A C 1
ATOM 894 O O . MET A 1 109 ? 18.780 0.310 -15.100 1.00 54.97 109 MET A O 1
ATOM 898 N N . SER A 1 110 ? 18.931 2.347 -14.166 1.00 54.84 110 SER A N 1
ATOM 899 C CA . SER A 1 110 ? 20.160 2.093 -13.388 1.00 54.84 110 SER A CA 1
ATOM 900 C C . SER A 1 110 ? 19.949 0.966 -12.357 1.00 54.84 110 SER A C 1
ATOM 902 O O . SER A 1 110 ? 19.534 1.171 -11.217 1.00 54.84 110 SER A O 1
ATOM 904 N N . TYR A 1 111 ? 20.210 -0.253 -12.818 1.00 55.59 111 TYR A N 1
ATOM 905 C CA . TYR A 1 111 ? 19.804 -1.535 -12.248 1.00 55.59 111 TYR A CA 1
ATOM 906 C C . TYR A 1 111 ? 20.416 -1.898 -10.876 1.00 55.59 111 TYR A C 1
ATOM 908 O O . TYR A 1 111 ? 19.688 -2.408 -10.020 1.00 55.59 111 TYR A O 1
ATOM 916 N N . PRO A 1 112 ? 21.698 -1.586 -10.574 1.00 58.09 112 PRO A N 1
ATOM 917 C CA . PRO A 1 112 ? 22.318 -2.026 -9.319 1.00 58.09 112 PRO A CA 1
ATOM 918 C C . PRO A 1 112 ? 21.707 -1.395 -8.060 1.00 58.09 112 PRO A C 1
ATOM 920 O O . PRO A 1 112 ? 21.698 -2.017 -6.999 1.00 58.09 112 PRO A O 1
ATOM 923 N N . LYS A 1 113 ? 21.185 -0.164 -8.159 1.00 62.12 113 LYS A N 1
ATOM 924 C CA . LYS A 1 113 ? 20.557 0.541 -7.027 1.00 62.12 113 LYS A CA 1
ATOM 925 C C . LYS A 1 113 ? 19.114 0.085 -6.783 1.00 62.12 113 LYS A C 1
ATOM 927 O O . LYS A 1 113 ? 18.638 0.168 -5.656 1.00 62.12 113 LYS A O 1
ATOM 932 N N . LEU A 1 114 ? 18.418 -0.396 -7.814 1.00 61.84 114 LEU A N 1
ATOM 933 C CA . LEU A 1 114 ? 17.025 -0.851 -7.724 1.00 61.84 114 LEU A CA 1
ATOM 934 C C . LEU A 1 114 ? 16.911 -2.261 -7.130 1.00 61.84 114 LEU A C 1
ATOM 936 O O . LEU A 1 114 ? 16.023 -2.504 -6.315 1.00 61.84 114 LEU A O 1
ATOM 940 N N . LEU A 1 115 ? 17.840 -3.162 -7.467 1.00 62.44 115 LEU A N 1
ATOM 941 C CA . LEU A 1 115 ? 17.881 -4.509 -6.886 1.00 62.44 115 LEU A CA 1
ATOM 942 C C . LEU A 1 115 ? 18.101 -4.485 -5.370 1.00 62.44 115 LEU A C 1
ATOM 944 O O . LEU A 1 115 ? 17.355 -5.122 -4.634 1.00 62.44 115 LEU A O 1
ATOM 948 N N . GLN A 1 116 ? 19.044 -3.667 -4.892 1.00 65.69 116 GLN A N 1
ATOM 949 C CA . GLN A 1 116 ? 19.286 -3.498 -3.452 1.00 65.69 116 GLN A CA 1
ATOM 950 C C . GLN A 1 116 ? 18.040 -2.985 -2.707 1.00 65.69 116 GLN A C 1
ATOM 952 O O . GLN A 1 116 ? 17.765 -3.401 -1.583 1.00 65.69 116 GLN A O 1
ATOM 957 N N . LYS A 1 117 ? 17.234 -2.126 -3.349 1.00 68.81 117 LYS A N 1
ATOM 958 C CA . LYS A 1 117 ? 15.967 -1.632 -2.786 1.00 68.81 117 LYS A CA 1
ATOM 959 C C . LYS A 1 117 ? 14.892 -2.720 -2.709 1.00 68.81 117 LYS A C 1
ATOM 961 O O . LYS A 1 117 ? 14.087 -2.713 -1.783 1.00 68.81 117 LYS A O 1
ATOM 966 N N . LYS A 1 118 ? 14.854 -3.654 -3.663 1.00 73.06 118 LYS A N 1
ATOM 967 C CA . LYS A 1 118 ? 13.832 -4.710 -3.716 1.00 73.06 118 LYS A CA 1
ATOM 968 C C . LYS A 1 118 ? 13.898 -5.630 -2.498 1.00 73.06 118 LYS A C 1
ATOM 970 O O . LYS A 1 118 ? 12.861 -5.929 -1.911 1.00 73.06 118 LYS A O 1
ATOM 975 N N . ASP A 1 119 ? 15.094 -6.030 -2.083 1.00 77.19 119 ASP A N 1
ATOM 976 C CA . ASP A 1 119 ? 15.247 -6.890 -0.906 1.00 77.19 119 ASP A CA 1
ATOM 977 C C . ASP A 1 119 ? 14.953 -6.145 0.400 1.00 77.19 119 ASP A C 1
ATOM 979 O O . ASP A 1 119 ? 14.341 -6.709 1.308 1.00 77.19 119 ASP A O 1
ATOM 983 N N . ALA A 1 120 ? 15.260 -4.846 0.460 1.00 77.81 120 ALA A N 1
ATOM 984 C CA . ALA A 1 120 ? 14.837 -4.000 1.569 1.00 77.81 120 ALA A CA 1
ATOM 985 C C . ALA A 1 120 ? 13.302 -3.890 1.663 1.00 77.81 120 ALA A C 1
ATOM 987 O O . ALA A 1 120 ? 12.767 -4.025 2.758 1.00 77.81 120 ALA A O 1
ATOM 988 N N . TYR A 1 121 ? 12.576 -3.729 0.546 1.00 79.56 121 TYR A N 1
ATOM 989 C CA . TYR A 1 121 ? 11.103 -3.717 0.549 1.00 79.56 121 TYR A CA 1
ATOM 990 C C . TYR A 1 121 ? 10.514 -5.028 1.079 1.00 79.56 121 TYR A C 1
ATOM 992 O O . TYR A 1 121 ? 9.594 -4.999 1.895 1.00 79.56 121 TYR A O 1
ATOM 1000 N N . LYS A 1 122 ? 11.051 -6.176 0.644 1.00 85.56 122 LYS A N 1
ATOM 1001 C CA . LYS A 1 122 ? 10.554 -7.500 1.053 1.00 85.56 122 LYS A CA 1
ATOM 1002 C C . LYS A 1 122 ? 10.612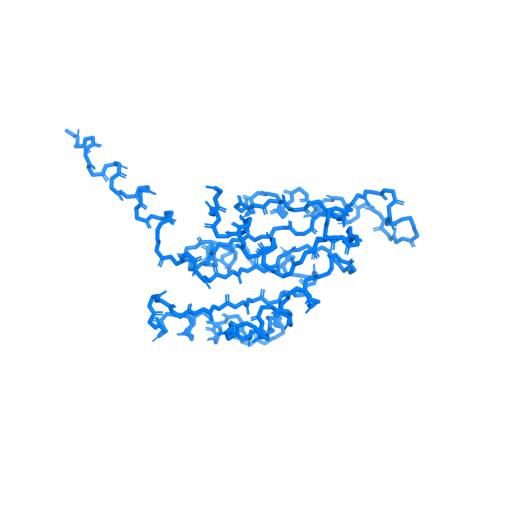 -7.715 2.563 1.00 85.56 122 LYS A C 1
ATOM 1004 O O . LYS A 1 122 ? 9.734 -8.377 3.096 1.00 85.56 122 LYS A O 1
ATOM 1009 N N . LYS A 1 123 ? 11.605 -7.141 3.254 1.00 84.94 123 LYS A N 1
ATOM 1010 C CA . LYS A 1 123 ? 11.722 -7.225 4.720 1.00 84.94 123 LYS A CA 1
ATOM 1011 C C . LYS A 1 123 ? 10.498 -6.654 5.443 1.00 84.94 123 LYS A C 1
ATOM 1013 O O . LYS A 1 123 ? 10.166 -7.123 6.527 1.00 84.94 123 LYS A O 1
ATOM 1018 N N . TYR A 1 124 ? 9.876 -5.625 4.873 1.00 85.25 124 TYR A N 1
ATOM 1019 C CA . TYR A 1 124 ? 8.768 -4.912 5.505 1.00 85.25 124 TYR A CA 1
ATOM 1020 C C . TYR A 1 124 ? 7.392 -5.339 4.990 1.00 85.25 124 TYR A C 1
ATOM 1022 O O . TYR A 1 124 ? 6.388 -4.972 5.592 1.00 85.25 124 TYR A O 1
ATOM 1030 N N . ALA A 1 125 ? 7.340 -6.065 3.874 1.00 89.38 125 ALA A N 1
ATOM 1031 C CA . ALA A 1 125 ? 6.099 -6.432 3.213 1.00 89.38 125 ALA A CA 1
ATOM 1032 C C . ALA A 1 125 ? 5.390 -7.583 3.935 1.00 89.38 125 ALA A C 1
ATOM 1034 O O . ALA A 1 125 ? 5.968 -8.653 4.113 1.00 89.38 125 ALA A O 1
ATOM 1035 N N . ASP A 1 126 ? 4.110 -7.392 4.246 1.00 89.94 126 ASP A N 1
ATOM 1036 C CA . ASP A 1 126 ? 3.233 -8.460 4.734 1.00 89.94 126 ASP A CA 1
ATOM 1037 C C . ASP A 1 126 ? 2.729 -9.329 3.574 1.00 89.94 126 ASP A C 1
ATOM 1039 O O . ASP A 1 126 ? 2.550 -10.537 3.710 1.00 89.94 126 ASP A O 1
ATOM 1043 N N . ILE A 1 127 ? 2.501 -8.716 2.405 1.00 91.56 127 ILE A N 1
ATOM 1044 C CA . ILE A 1 127 ? 2.097 -9.400 1.169 1.00 91.56 127 ILE A CA 1
ATOM 1045 C C . ILE A 1 127 ? 2.937 -8.883 0.008 1.00 91.56 127 ILE A C 1
ATOM 1047 O O . ILE A 1 127 ? 3.154 -7.682 -0.134 1.00 91.56 127 ILE A O 1
ATOM 1051 N N . THR A 1 128 ? 3.355 -9.791 -0.875 1.00 93.12 128 THR A N 1
ATOM 1052 C CA . THR A 1 128 ? 3.969 -9.444 -2.161 1.00 93.12 128 THR A CA 1
ATOM 1053 C C . THR A 1 128 ? 3.072 -9.891 -3.311 1.00 93.12 128 THR A C 1
ATOM 1055 O O . THR A 1 128 ? 2.718 -11.063 -3.409 1.00 93.12 128 THR A O 1
ATOM 1058 N N . LEU A 1 129 ? 2.716 -8.962 -4.199 1.00 94.19 129 LEU A N 1
ATOM 1059 C CA . LEU A 1 129 ? 1.870 -9.204 -5.364 1.00 94.19 129 LEU A CA 1
ATOM 1060 C C . LEU A 1 129 ? 2.684 -9.150 -6.652 1.00 94.19 129 LEU A C 1
ATOM 1062 O O . LEU A 1 129 ? 3.462 -8.226 -6.882 1.00 94.19 129 LEU A O 1
ATOM 1066 N N . ASN A 1 130 ? 2.470 -10.145 -7.510 1.00 91.56 130 ASN A N 1
ATOM 1067 C CA . ASN A 1 130 ? 3.185 -10.289 -8.769 1.00 91.56 130 ASN A CA 1
ATOM 1068 C C . ASN A 1 130 ? 2.673 -9.300 -9.834 1.00 91.56 130 ASN A C 1
ATOM 1070 O O . ASN A 1 130 ? 1.477 -9.244 -10.115 1.00 91.56 130 ASN A O 1
ATOM 1074 N N . TYR A 1 131 ? 3.587 -8.583 -10.491 1.00 90.50 131 TYR A N 1
ATOM 1075 C CA . TYR A 1 131 ? 3.286 -7.641 -11.578 1.00 90.50 131 TYR A CA 1
ATOM 1076 C C . TYR A 1 131 ? 2.358 -8.176 -12.675 1.00 90.50 131 TYR A C 1
ATOM 1078 O O . TYR A 1 131 ? 1.462 -7.459 -13.121 1.00 90.50 131 TYR A O 1
ATOM 1086 N N . TYR A 1 132 ? 2.565 -9.413 -13.135 1.00 91.38 132 TYR A N 1
ATOM 1087 C CA . TYR A 1 132 ? 1.769 -9.978 -14.225 1.00 91.38 132 TYR A CA 1
ATOM 1088 C C . TYR A 1 132 ? 0.348 -10.303 -13.769 1.00 91.38 132 TYR A C 1
ATOM 1090 O O . TYR A 1 132 ? -0.591 -10.080 -14.529 1.00 91.38 132 TYR A O 1
ATOM 1098 N N . LEU A 1 133 ? 0.177 -10.752 -12.520 1.00 92.75 133 LEU A N 1
ATOM 1099 C CA . LEU A 1 133 ? -1.145 -10.957 -11.925 1.00 92.75 133 LEU A CA 1
ATOM 1100 C C . LEU A 1 133 ? -1.933 -9.644 -11.907 1.00 92.75 133 LEU A C 1
ATOM 1102 O O . LEU A 1 133 ? -3.048 -9.594 -12.419 1.00 92.75 133 LEU A O 1
ATOM 1106 N N . LEU A 1 134 ? -1.315 -8.569 -11.408 1.00 93.12 134 LEU A N 1
ATOM 1107 C CA . LEU A 1 134 ? -1.923 -7.235 -11.330 1.00 93.12 134 LEU A CA 1
ATOM 1108 C C . LEU A 1 134 ? -2.299 -6.654 -12.703 1.00 93.12 134 LEU A C 1
ATOM 1110 O O . LEU A 1 134 ? -3.109 -5.739 -12.786 1.00 93.12 134 LEU A O 1
ATOM 1114 N N . ARG A 1 135 ? -1.694 -7.141 -13.788 1.00 92.12 135 ARG A N 1
ATOM 1115 C CA . ARG A 1 135 ? -1.956 -6.676 -15.160 1.00 92.12 135 ARG A CA 1
ATOM 1116 C C . ARG A 1 135 ? -2.744 -7.677 -15.997 1.00 92.12 135 ARG A C 1
ATOM 1118 O O . ARG A 1 135 ? -2.942 -7.453 -17.190 1.00 92.12 135 ARG A O 1
ATOM 1125 N N . SER A 1 136 ? -3.196 -8.773 -15.395 1.00 94.00 136 SER A N 1
ATOM 1126 C CA . SER A 1 136 ? -4.051 -9.735 -16.075 1.00 94.00 136 SER A CA 1
ATOM 1127 C C . SER A 1 136 ? -5.394 -9.092 -16.422 1.00 94.00 136 SER A C 1
ATOM 1129 O O . SER A 1 136 ? -5.996 -8.399 -15.605 1.00 94.00 136 SER A O 1
ATOM 1131 N N . LYS A 1 137 ? -5.894 -9.363 -17.633 1.00 90.94 137 LYS A N 1
ATOM 1132 C CA . LYS A 1 137 ? -7.158 -8.810 -18.153 1.00 90.94 137 LYS A CA 1
ATOM 1133 C C . LYS A 1 137 ? -8.357 -9.081 -17.235 1.00 90.94 137 LYS A C 1
ATOM 1135 O O . LYS A 1 137 ? -9.282 -8.278 -17.194 1.00 90.94 137 LYS A O 1
ATOM 1140 N N . ASN A 1 138 ? -8.328 -10.196 -16.508 1.00 93.12 138 ASN A N 1
ATOM 1141 C CA . ASN A 1 138 ? -9.424 -10.634 -15.644 1.00 93.12 138 ASN A CA 1
ATOM 1142 C C . ASN A 1 138 ? -9.200 -10.283 -14.165 1.00 93.12 138 ASN A C 1
ATOM 1144 O O . ASN A 1 138 ? -9.990 -10.697 -13.323 1.00 93.12 138 ASN A O 1
ATOM 1148 N N . PHE A 1 139 ? -8.124 -9.566 -13.829 1.00 95.31 139 PHE A N 1
ATOM 1149 C CA . PHE A 1 139 ? -7.816 -9.217 -12.449 1.00 95.31 139 PHE A CA 1
ATOM 1150 C C . PHE A 1 139 ? -8.522 -7.914 -12.055 1.00 95.31 139 PHE A C 1
ATOM 1152 O O . PHE A 1 139 ? -8.146 -6.820 -12.477 1.00 95.31 139 PHE A O 1
ATOM 1159 N N . SER A 1 140 ? -9.591 -8.051 -11.272 1.00 95.81 140 SER A N 1
ATOM 1160 C CA . SER A 1 140 ? -10.464 -6.949 -10.853 1.00 95.81 140 SER A CA 1
ATOM 1161 C C . SER A 1 140 ? -10.000 -6.266 -9.561 1.00 95.81 140 SER A C 1
ATOM 1163 O O . SER A 1 140 ? -9.122 -6.750 -8.843 1.00 95.81 140 SER A O 1
ATOM 1165 N N . THR A 1 141 ? -10.632 -5.137 -9.227 1.00 95.75 141 THR A N 1
ATOM 1166 C CA . THR A 1 141 ? -10.434 -4.461 -7.934 1.00 95.75 141 THR A CA 1
ATOM 1167 C C . THR A 1 141 ? -10.884 -5.333 -6.764 1.00 95.75 141 THR A C 1
ATOM 1169 O O . THR A 1 141 ? -10.239 -5.331 -5.722 1.00 95.75 141 THR A O 1
ATOM 1172 N N . GLU A 1 142 ? -11.936 -6.124 -6.945 1.00 94.56 142 GLU A N 1
ATOM 1173 C CA . GLU A 1 142 ? -12.425 -7.092 -5.969 1.00 94.56 142 GLU A CA 1
ATOM 1174 C C . GLU A 1 142 ? -11.393 -8.197 -5.732 1.00 94.56 142 GLU A C 1
ATOM 1176 O O . GLU A 1 142 ? -11.113 -8.532 -4.583 1.00 94.56 142 GLU A O 1
ATOM 1181 N N . ASN A 1 143 ? -10.756 -8.711 -6.794 1.00 94.62 143 ASN A N 1
ATOM 1182 C CA . ASN A 1 143 ? -9.671 -9.683 -6.638 1.00 94.62 143 ASN A CA 1
ATOM 1183 C C . ASN A 1 143 ? -8.504 -9.090 -5.844 1.00 94.62 143 ASN A C 1
ATOM 1185 O O . ASN A 1 143 ? -7.971 -9.753 -4.958 1.00 94.62 143 A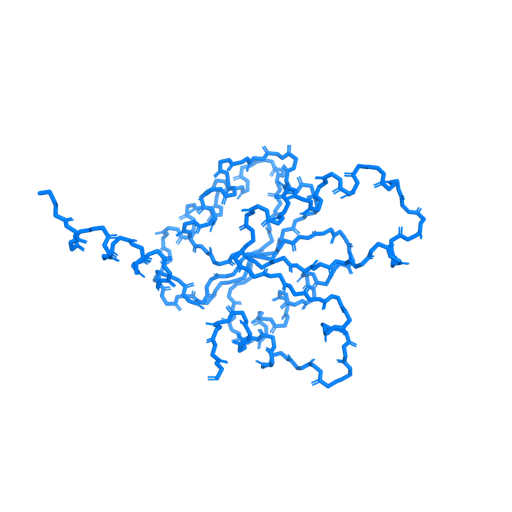SN A O 1
ATOM 1189 N N . PHE A 1 144 ? -8.133 -7.841 -6.135 1.00 95.00 144 PHE A N 1
ATOM 1190 C CA . PHE A 1 144 ? -7.081 -7.146 -5.400 1.00 95.00 144 PHE A CA 1
ATOM 1191 C C . PHE A 1 144 ? -7.423 -7.004 -3.911 1.00 95.00 144 PHE A C 1
ATOM 1193 O O . PHE A 1 144 ? -6.616 -7.406 -3.076 1.00 95.00 144 PHE A O 1
ATOM 1200 N N . ILE A 1 145 ? -8.623 -6.505 -3.584 1.00 93.00 145 ILE A N 1
ATOM 1201 C CA . ILE A 1 145 ? -9.099 -6.333 -2.201 1.00 93.00 145 ILE A CA 1
ATOM 1202 C C . ILE A 1 145 ? -9.120 -7.669 -1.459 1.00 93.00 145 ILE A C 1
ATOM 1204 O O . ILE A 1 145 ? -8.574 -7.754 -0.363 1.00 93.00 145 ILE A O 1
ATOM 1208 N N . ASN A 1 146 ? -9.689 -8.720 -2.054 1.00 90.62 146 ASN A N 1
ATOM 1209 C CA . ASN A 1 146 ? -9.785 -10.028 -1.405 1.00 90.62 146 ASN A CA 1
ATOM 1210 C C . ASN A 1 146 ? -8.403 -10.574 -1.027 1.00 90.62 146 ASN A C 1
ATOM 1212 O O . ASN A 1 146 ? -8.206 -11.011 0.106 1.00 90.62 146 ASN A O 1
ATOM 1216 N N . ILE A 1 147 ? -7.424 -10.459 -1.932 1.00 91.19 147 ILE A N 1
ATOM 1217 C CA . ILE A 1 147 ? -6.054 -10.914 -1.673 1.00 91.19 147 ILE A CA 1
ATOM 1218 C C . ILE A 1 147 ? -5.401 -10.099 -0.551 1.00 91.19 147 ILE A C 1
ATOM 1220 O O . ILE A 1 147 ? -4.849 -10.682 0.381 1.00 91.19 147 ILE A O 1
ATOM 1224 N N . ILE A 1 148 ? -5.450 -8.762 -0.608 1.00 91.69 148 ILE A N 1
ATOM 1225 C CA . ILE A 1 148 ? -4.773 -7.932 0.405 1.00 91.69 148 ILE A CA 1
ATOM 1226 C C . ILE A 1 148 ? -5.465 -8.005 1.772 1.00 91.69 148 ILE A C 1
ATOM 1228 O O . ILE A 1 148 ? -4.789 -7.940 2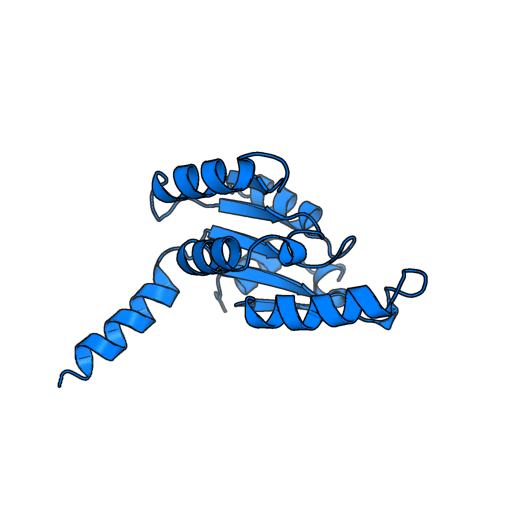.799 1.00 91.69 148 ILE A O 1
ATOM 1232 N N . SER A 1 149 ? -6.780 -8.230 1.806 1.00 88.00 149 SER A N 1
ATOM 1233 C CA . SER A 1 149 ? -7.541 -8.465 3.037 1.00 88.00 149 SER A CA 1
ATOM 1234 C C . SER A 1 149 ? -7.368 -9.880 3.595 1.00 88.00 149 SER A C 1
ATOM 1236 O O . SER A 1 149 ? -7.599 -10.072 4.781 1.00 88.00 149 SER A O 1
ATOM 1238 N N . GLY A 1 150 ? -6.897 -10.846 2.800 1.00 82.88 150 GLY A N 1
ATOM 1239 C CA . GLY A 1 150 ? -6.757 -12.243 3.229 1.00 82.88 150 GLY A CA 1
ATOM 1240 C C . GLY A 1 150 ? -8.073 -13.029 3.244 1.00 82.88 150 GLY A C 1
ATOM 1241 O O . GLY A 1 150 ? -8.165 -14.033 3.942 1.00 82.88 150 GLY A O 1
ATOM 1242 N N . ASN A 1 151 ? -9.077 -12.580 2.485 1.00 70.38 151 ASN A N 1
ATOM 1243 C CA . ASN A 1 151 ? -10.362 -13.262 2.346 1.00 70.38 151 ASN A CA 1
ATOM 1244 C C . ASN A 1 151 ? -10.262 -14.265 1.184 1.00 70.38 151 ASN A C 1
ATOM 1246 O O . ASN A 1 151 ? -10.271 -13.847 0.021 1.00 70.38 151 ASN A O 1
ATOM 1250 N N . PHE A 1 152 ? -10.140 -15.556 1.503 1.00 55.03 152 PHE A N 1
ATOM 1251 C CA . PHE A 1 152 ? -10.072 -16.668 0.546 1.00 55.03 152 PHE A CA 1
ATOM 1252 C C . PHE A 1 152 ? -11.259 -17.613 0.709 1.00 55.03 152 PHE A C 1
ATOM 1254 O O . PHE A 1 152 ? -11.632 -17.883 1.872 1.00 55.03 152 PHE A O 1
#